Protein AF-A0A420MYT2-F1 (afdb_monomer)

pLDDT: mean 83.66, std 11.74, range [49.56, 95.38]

Sequence (142 aa):
MRCFGRILNLVAQAFLYGDDAASFELQSEAYDMLKRVEEDLAHWRAKGPVGKLYNIIKFIRASPQRTEAFKTHAREQEEVGSYKLAEELTAELEVIQNNATRWNSTYMMIERALVKQSELNSFIQELGLEADASKRVPTLMF

Solvent-accessible surface area (backbone atoms only — not comparable to full-atom values): 8111 Å² total; per-residue (Å²): 137,82,56,70,67,58,54,52,29,53,54,52,39,34,72,64,57,34,94,55,37,68,60,51,51,53,51,42,53,50,21,59,77,68,65,36,60,67,59,35,35,45,58,35,36,74,48,43,73,64,23,28,51,48,44,53,46,51,56,35,65,68,38,71,69,44,41,49,51,52,41,53,51,29,42,56,56,53,64,76,58,76,76,70,92,80,65,79,80,60,46,80,60,73,86,50,74,55,44,96,91,43,72,61,28,58,57,52,23,51,56,44,46,62,75,42,39,69,50,53,54,50,51,51,52,52,32,68,66,45,86,50,74,89,70,32,71,61,77,59,46,112

Structure (mmCIF, N/CA/C/O backbone):
data_AF-A0A420MYT2-F1
#
_entry.id   AF-A0A420MYT2-F1
#
loop_
_atom_site.group_PDB
_atom_site.id
_atom_site.type_symbol
_atom_site.label_atom_id
_atom_site.label_alt_id
_atom_site.label_comp_id
_atom_site.label_asym_id
_atom_site.label_entity_id
_atom_site.label_seq_id
_atom_site.pdbx_PDB_ins_code
_atom_site.Cartn_x
_atom_site.Cartn_y
_atom_site.Cartn_z
_atom_site.occupancy
_atom_site.B_iso_or_equiv
_atom_site.auth_seq_id
_atom_site.auth_comp_id
_atom_site.auth_asym_id
_atom_site.auth_atom_id
_atom_site.pdbx_PDB_model_num
ATOM 1 N N . MET A 1 1 ? 30.033 -11.081 -7.821 1.00 57.22 1 MET A N 1
ATOM 2 C CA . MET A 1 1 ? 28.989 -12.013 -7.336 1.00 57.22 1 MET A CA 1
ATOM 3 C C . MET A 1 1 ? 27.805 -11.205 -6.821 1.00 57.22 1 MET A C 1
ATOM 5 O O . MET A 1 1 ? 27.998 -10.395 -5.925 1.00 57.22 1 MET A O 1
ATOM 9 N N . ARG A 1 2 ? 26.607 -11.352 -7.404 1.00 65.25 2 ARG A N 1
ATOM 10 C CA . ARG A 1 2 ? 25.364 -10.817 -6.812 1.00 65.25 2 ARG A CA 1
ATOM 11 C C . ARG A 1 2 ? 24.868 -11.857 -5.798 1.00 65.25 2 ARG A C 1
ATOM 13 O O . ARG A 1 2 ? 24.885 -13.041 -6.113 1.00 65.25 2 ARG A O 1
ATOM 20 N N . CYS A 1 3 ? 24.501 -11.452 -4.584 1.00 84.12 3 CYS A N 1
ATOM 21 C CA . CYS A 1 3 ? 24.006 -12.383 -3.566 1.00 84.12 3 CYS A CA 1
ATOM 22 C C . CYS A 1 3 ? 22.664 -13.009 -3.988 1.00 84.12 3 CYS A C 1
ATOM 24 O O . CYS A 1 3 ? 21.886 -12.382 -4.709 1.00 84.12 3 CYS A O 1
ATOM 26 N N . PHE A 1 4 ? 22.375 -14.227 -3.517 1.00 82.94 4 PHE A N 1
ATOM 27 C CA . PHE A 1 4 ? 21.130 -14.948 -3.820 1.00 82.94 4 PHE A CA 1
ATOM 28 C C . PHE A 1 4 ? 19.876 -14.113 -3.503 1.00 82.94 4 PHE A C 1
ATOM 30 O O . PHE A 1 4 ? 18.971 -14.015 -4.326 1.00 82.94 4 PHE A O 1
ATOM 37 N N . GLY A 1 5 ? 19.880 -13.396 -2.372 1.00 81.00 5 GLY A N 1
ATOM 38 C CA . GLY A 1 5 ? 18.787 -12.492 -1.999 1.00 81.00 5 GLY A CA 1
ATOM 39 C C . GLY A 1 5 ? 18.547 -11.360 -3.006 1.00 81.00 5 GLY A C 1
ATOM 40 O O . GLY A 1 5 ? 17.402 -11.007 -3.270 1.00 81.00 5 GLY A O 1
ATOM 41 N N . ARG A 1 6 ? 19.602 -10.831 -3.645 1.00 82.50 6 ARG A N 1
ATOM 42 C CA . ARG A 1 6 ? 19.451 -9.822 -4.707 1.00 82.50 6 ARG A CA 1
ATOM 43 C C . ARG A 1 6 ? 18.814 -10.412 -5.963 1.00 82.50 6 ARG A C 1
ATOM 45 O O . ARG A 1 6 ? 18.047 -9.720 -6.618 1.00 82.50 6 ARG A O 1
ATOM 52 N N . ILE A 1 7 ? 19.126 -11.661 -6.307 1.00 85.81 7 ILE A N 1
ATOM 53 C CA . ILE A 1 7 ? 18.517 -12.337 -7.462 1.00 85.81 7 ILE A CA 1
ATOM 54 C C . ILE A 1 7 ? 17.024 -12.562 -7.204 1.00 85.81 7 ILE A C 1
ATOM 56 O O . ILE A 1 7 ? 16.216 -12.226 -8.061 1.00 85.81 7 ILE A O 1
ATOM 60 N N . LEU A 1 8 ? 16.653 -13.029 -6.007 1.00 83.44 8 LEU A N 1
ATOM 61 C CA . LEU A 1 8 ? 15.246 -13.190 -5.626 1.00 83.44 8 LEU A CA 1
ATOM 62 C C . LEU A 1 8 ? 14.469 -11.868 -5.666 1.00 83.44 8 LEU A C 1
ATOM 64 O O . LEU A 1 8 ? 13.361 -11.844 -6.190 1.00 83.44 8 LEU A O 1
ATOM 68 N N . ASN A 1 9 ? 15.060 -10.766 -5.185 1.00 81.50 9 ASN A N 1
ATOM 69 C CA . ASN A 1 9 ? 14.439 -9.441 -5.278 1.00 81.50 9 ASN A CA 1
ATOM 70 C C . ASN A 1 9 ? 14.135 -9.049 -6.728 1.00 81.50 9 ASN A C 1
ATOM 72 O O . ASN A 1 9 ? 13.031 -8.611 -7.026 1.00 81.50 9 ASN A O 1
ATOM 76 N N . LEU A 1 10 ? 15.109 -9.235 -7.626 1.00 83.12 10 LEU A N 1
ATOM 77 C CA . LEU A 1 10 ? 14.956 -8.895 -9.042 1.00 83.12 10 LEU A CA 1
ATOM 78 C C . LEU A 1 10 ? 13.875 -9.745 -9.713 1.00 83.12 10 LEU A C 1
ATOM 80 O O . LEU A 1 10 ? 13.065 -9.215 -10.464 1.00 83.12 10 LEU A O 1
ATOM 84 N N . VAL A 1 11 ? 13.835 -11.047 -9.418 1.00 85.00 11 VAL A N 1
ATOM 85 C CA . VAL A 1 11 ? 12.801 -11.948 -9.946 1.00 85.00 11 VAL A CA 1
ATOM 86 C C . VAL A 1 11 ? 11.417 -11.532 -9.443 1.00 85.00 11 VAL A C 1
ATOM 88 O O . VAL A 1 11 ? 10.496 -11.398 -10.242 1.00 85.00 11 VAL A O 1
ATOM 91 N N . ALA A 1 12 ? 11.266 -11.264 -8.143 1.00 83.19 12 ALA A N 1
ATOM 92 C CA . ALA A 1 12 ? 9.999 -10.810 -7.574 1.00 83.19 12 ALA A CA 1
ATOM 93 C C . ALA A 1 12 ? 9.543 -9.467 -8.171 1.00 83.19 12 ALA A C 1
ATOM 95 O O . ALA A 1 12 ? 8.377 -9.321 -8.530 1.00 83.19 12 ALA A O 1
ATOM 96 N N . GLN A 1 13 ? 10.456 -8.504 -8.329 1.00 82.31 13 GLN A N 1
ATOM 97 C CA . GLN A 1 13 ? 10.165 -7.221 -8.975 1.00 82.31 13 GLN A CA 1
ATOM 98 C C . GLN A 1 13 ? 9.735 -7.397 -10.435 1.00 82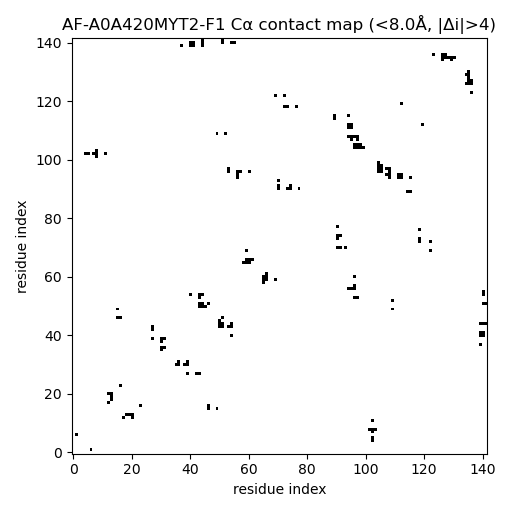.31 13 GLN A C 1
ATOM 100 O O . GLN A 1 13 ? 8.773 -6.757 -10.848 1.00 82.31 13 GLN A O 1
ATOM 105 N N . ALA A 1 14 ? 10.378 -8.292 -11.191 1.00 85.19 14 ALA A N 1
ATOM 106 C CA . ALA A 1 14 ? 9.979 -8.591 -12.565 1.00 85.19 14 ALA A CA 1
ATOM 107 C C . ALA A 1 14 ? 8.560 -9.180 -12.636 1.00 85.19 14 ALA A C 1
ATOM 109 O O . ALA A 1 14 ? 7.765 -8.775 -13.479 1.00 85.19 14 ALA A O 1
ATOM 110 N N . PHE A 1 15 ? 8.196 -10.069 -11.706 1.00 83.50 15 PHE A N 1
ATOM 111 C CA . PHE A 1 15 ? 6.829 -10.597 -11.621 1.00 83.50 15 PHE A CA 1
ATOM 112 C C . PHE A 1 15 ? 5.791 -9.535 -11.243 1.00 83.50 15 PHE A C 1
ATOM 114 O O . PHE A 1 15 ? 4.685 -9.542 -11.777 1.00 83.50 15 PHE A O 1
ATOM 121 N N . LEU A 1 16 ? 6.121 -8.646 -10.305 1.00 81.50 16 LEU A N 1
ATOM 122 C CA . LEU A 1 16 ? 5.176 -7.663 -9.767 1.00 81.50 16 LEU A CA 1
ATOM 123 C C . LEU A 1 16 ? 5.017 -6.432 -10.663 1.00 81.50 16 LEU A C 1
ATOM 125 O O . LEU A 1 16 ? 3.92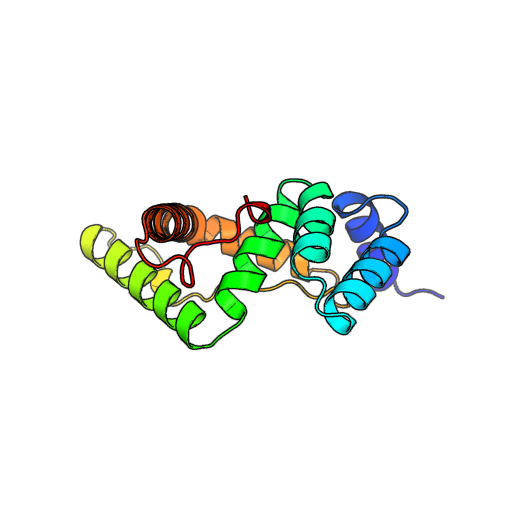3 -5.880 -10.765 1.00 81.50 16 LEU A O 1
ATOM 129 N N . TYR A 1 17 ? 6.106 -5.981 -11.284 1.00 80.38 17 TYR A N 1
ATOM 130 C CA . TYR A 1 17 ? 6.168 -4.700 -11.984 1.00 80.38 17 TYR A CA 1
ATOM 131 C C . TYR A 1 17 ? 6.570 -4.827 -13.458 1.00 80.38 17 TYR A C 1
ATOM 133 O O . TYR A 1 17 ? 6.501 -3.831 -14.182 1.00 80.38 17 TYR A O 1
ATOM 141 N N . GLY A 1 18 ? 6.921 -6.025 -13.927 1.00 83.44 18 GLY A N 1
ATOM 142 C CA . GLY A 1 18 ? 7.421 -6.275 -15.277 1.00 83.44 18 GLY A CA 1
ATOM 143 C C . GLY A 1 18 ? 8.927 -6.038 -15.412 1.00 83.44 18 GLY A C 1
ATOM 144 O O . GLY A 1 18 ? 9.609 -5.664 -14.457 1.00 83.44 18 GLY A O 1
ATOM 145 N N . ASP A 1 19 ? 9.436 -6.231 -16.629 1.00 77.44 19 ASP A N 1
ATOM 146 C CA . ASP A 1 19 ? 10.876 -6.199 -16.933 1.00 77.44 19 ASP A CA 1
ATOM 147 C C . ASP A 1 19 ? 11.554 -4.844 -16.653 1.00 77.44 19 ASP A C 1
ATOM 149 O O . ASP A 1 19 ? 12.772 -4.784 -16.492 1.00 77.44 19 ASP A O 1
ATOM 153 N N . ASP A 1 20 ? 10.772 -3.767 -16.538 1.00 81.50 20 ASP A N 1
ATOM 154 C CA . ASP A 1 20 ? 11.251 -2.398 -16.327 1.00 81.50 20 ASP A CA 1
ATOM 155 C C . ASP A 1 20 ? 10.897 -1.831 -14.936 1.00 81.50 20 ASP A C 1
ATOM 157 O O . ASP A 1 20 ? 10.462 -0.689 -14.769 1.00 81.50 20 ASP A O 1
ATOM 161 N N . ALA A 1 21 ? 11.047 -2.656 -13.896 1.00 81.81 21 ALA A N 1
ATOM 162 C CA . ALA A 1 21 ? 10.792 -2.244 -12.513 1.00 81.81 21 ALA A CA 1
ATOM 163 C C . ALA A 1 21 ? 11.658 -1.043 -12.077 1.00 81.81 21 ALA A C 1
ATOM 165 O O . ALA A 1 21 ? 11.191 -0.179 -11.340 1.00 81.81 21 ALA A O 1
ATOM 166 N N . ALA A 1 22 ? 12.901 -0.961 -12.563 1.00 82.88 22 ALA A N 1
ATOM 167 C CA . ALA A 1 22 ? 13.833 0.100 -12.186 1.00 82.88 22 ALA A CA 1
ATOM 168 C C . ALA A 1 22 ? 13.415 1.475 -12.728 1.00 82.88 22 ALA A C 1
ATOM 170 O O . ALA A 1 22 ? 13.405 2.448 -11.974 1.00 82.88 22 ALA A O 1
ATOM 171 N N . SER A 1 23 ? 13.044 1.583 -14.011 1.00 87.38 23 SER A N 1
ATOM 172 C CA . SER A 1 23 ? 12.548 2.861 -14.529 1.00 87.38 23 SER A CA 1
ATOM 173 C C . SER A 1 23 ? 11.169 3.188 -13.975 1.00 87.38 23 SER A C 1
ATOM 175 O O . SER A 1 23 ? 10.891 4.359 -13.731 1.00 87.38 23 SER A O 1
ATOM 177 N N . PHE A 1 24 ? 10.332 2.186 -13.696 1.00 88.38 24 PHE A N 1
ATOM 178 C CA . PHE A 1 24 ? 9.067 2.402 -13.001 1.00 88.38 24 PHE A CA 1
ATOM 179 C C . PHE A 1 24 ? 9.258 3.078 -11.631 1.00 88.38 24 PHE A C 1
ATOM 181 O O . PHE A 1 24 ? 8.622 4.104 -11.379 1.00 88.38 24 PHE A O 1
ATOM 188 N N . GLU A 1 25 ? 10.137 2.545 -10.776 1.00 87.12 25 GLU A N 1
ATOM 189 C CA . GLU A 1 25 ? 10.428 3.116 -9.452 1.00 87.12 25 GLU A CA 1
ATOM 190 C C . GLU A 1 25 ? 10.998 4.538 -9.577 1.00 87.12 25 GLU A C 1
ATOM 192 O O . GLU A 1 25 ? 10.506 5.456 -8.922 1.00 87.12 25 GLU A O 1
ATOM 197 N N . LEU A 1 26 ? 11.936 4.759 -10.505 1.00 90.62 26 LEU A N 1
ATOM 198 C CA . LEU A 1 26 ? 12.535 6.076 -10.741 1.00 90.62 26 LEU A CA 1
ATOM 199 C C . LEU A 1 26 ? 11.514 7.129 -11.208 1.00 90.62 26 LEU A C 1
ATOM 201 O O . LEU A 1 26 ? 11.598 8.292 -10.815 1.00 90.62 26 LEU A O 1
ATOM 205 N N . GLN A 1 27 ? 10.531 6.742 -12.028 1.00 92.31 27 GLN A N 1
ATOM 206 C CA . GLN A 1 27 ? 9.440 7.645 -12.414 1.00 92.31 27 GLN A CA 1
ATOM 207 C C . GLN A 1 27 ? 8.526 7.979 -11.227 1.00 92.31 27 GLN A C 1
ATOM 209 O O . GLN A 1 27 ? 8.136 9.135 -11.081 1.00 92.31 27 GLN A O 1
ATOM 214 N N . SER A 1 28 ? 8.223 7.010 -10.355 1.00 91.12 28 SER A N 1
ATOM 215 C CA . SER A 1 28 ? 7.437 7.268 -9.139 1.00 91.12 28 SER A CA 1
ATOM 216 C C . SER A 1 28 ? 8.157 8.237 -8.197 1.00 91.12 28 SER A C 1
ATOM 218 O O . SER A 1 28 ? 7.561 9.214 -7.748 1.00 91.12 28 SER A O 1
ATOM 220 N N . GLU A 1 29 ? 9.460 8.043 -7.971 1.00 91.56 29 GLU A N 1
ATOM 221 C CA . GLU A 1 29 ? 10.281 8.970 -7.181 1.00 91.56 29 GLU A CA 1
ATOM 222 C C . GLU A 1 29 ? 10.283 10.384 -7.779 1.00 91.56 29 GLU A C 1
ATOM 224 O O . GLU A 1 29 ? 10.168 11.374 -7.053 1.00 91.56 29 GLU A O 1
ATOM 229 N N . ALA A 1 30 ? 10.365 10.495 -9.108 1.00 95.38 30 ALA A N 1
ATOM 230 C CA . ALA A 1 30 ? 10.283 11.779 -9.796 1.00 95.38 30 ALA A CA 1
ATOM 231 C C . ALA A 1 30 ? 8.918 12.459 -9.595 1.00 95.38 30 ALA A C 1
ATOM 233 O O . ALA A 1 30 ? 8.874 13.663 -9.329 1.00 95.38 30 ALA A O 1
ATOM 234 N N . TYR A 1 31 ? 7.811 11.714 -9.687 1.00 94.69 31 TYR A N 1
ATOM 235 C CA . TYR A 1 31 ? 6.482 12.262 -9.416 1.00 94.69 31 TYR A CA 1
ATOM 236 C C . TYR A 1 31 ? 6.338 12.729 -7.965 1.00 94.69 31 TYR A C 1
ATOM 238 O O . TYR A 1 31 ? 5.823 13.824 -7.736 1.00 94.69 31 TYR A O 1
ATOM 246 N N . ASP A 1 32 ? 6.843 11.958 -7.001 1.00 89.31 32 ASP A N 1
ATOM 247 C CA . ASP A 1 32 ? 6.795 12.301 -5.577 1.00 89.31 32 ASP A CA 1
ATOM 248 C C . ASP A 1 32 ? 7.588 13.589 -5.281 1.00 89.31 32 ASP A C 1
ATOM 250 O O . ASP A 1 32 ? 7.050 14.534 -4.697 1.00 89.31 32 ASP A O 1
ATOM 254 N N . MET A 1 33 ? 8.821 13.704 -5.800 1.00 93.19 33 MET A N 1
ATOM 255 C CA . MET A 1 33 ? 9.651 14.914 -5.670 1.00 93.19 33 MET A CA 1
ATOM 256 C C . MET A 1 33 ? 8.994 16.157 -6.282 1.00 93.19 33 MET A C 1
ATOM 258 O O . MET A 1 33 ? 9.083 17.254 -5.725 1.00 93.19 33 MET A O 1
ATOM 262 N N . LEU A 1 34 ? 8.321 15.993 -7.422 1.00 95.31 34 LEU A N 1
ATOM 263 C CA . LEU A 1 34 ? 7.613 17.071 -8.114 1.00 95.31 34 LEU A CA 1
ATOM 264 C C . LEU A 1 34 ? 6.207 17.330 -7.552 1.00 95.31 34 LEU A C 1
ATOM 266 O O . LEU A 1 34 ? 5.511 18.208 -8.061 1.00 95.31 34 LEU A O 1
ATOM 270 N N . LYS A 1 35 ? 5.779 16.595 -6.514 1.00 92.50 35 LYS A N 1
ATOM 271 C CA . LYS A 1 35 ? 4.426 16.648 -5.930 1.00 92.50 35 LYS A CA 1
ATOM 272 C C . LYS A 1 35 ? 3.308 16.392 -6.951 1.00 92.50 35 LYS A C 1
ATOM 274 O O . LYS A 1 35 ? 2.202 16.918 -6.828 1.00 92.50 35 LYS A O 1
ATOM 279 N N . ARG A 1 36 ? 3.590 15.557 -7.950 1.00 92.12 36 ARG A N 1
ATOM 280 C CA . ARG A 1 36 ? 2.681 15.127 -9.023 1.00 92.12 36 ARG A CA 1
ATOM 281 C C . ARG A 1 36 ? 1.866 13.915 -8.577 1.00 92.12 36 ARG A C 1
ATOM 283 O O . ARG A 1 36 ? 2.060 12.794 -9.037 1.00 92.12 36 ARG A O 1
ATOM 290 N N . VAL A 1 37 ? 1.007 14.145 -7.582 1.00 89.69 37 VAL A N 1
ATOM 291 C CA . VAL A 1 37 ? 0.293 13.079 -6.858 1.00 89.69 37 VAL A CA 1
ATOM 292 C C . VAL A 1 37 ? -0.631 12.281 -7.778 1.00 89.69 37 VAL A C 1
ATOM 294 O O . VAL A 1 37 ? -0.683 11.061 -7.675 1.00 89.69 37 VAL A O 1
ATOM 297 N N . GLU A 1 38 ? -1.357 12.942 -8.680 1.00 90.69 38 GLU A N 1
ATOM 298 C CA . GLU A 1 38 ? -2.292 12.266 -9.586 1.00 90.69 38 GLU A CA 1
ATOM 299 C C . GLU A 1 38 ? -1.568 11.346 -10.569 1.00 90.69 38 GLU A C 1
ATOM 301 O O . GLU A 1 38 ? -1.999 10.212 -10.790 1.00 90.69 38 GLU A O 1
ATOM 306 N N . GLU A 1 39 ? -0.438 11.799 -11.111 1.00 94.12 39 GLU A N 1
ATOM 307 C CA . GLU A 1 39 ? 0.373 10.991 -12.012 1.00 94.12 39 GLU A CA 1
ATOM 308 C C . GLU A 1 39 ? 1.037 9.818 -11.294 1.00 94.12 39 GLU A C 1
ATOM 310 O O . GLU A 1 39 ? 1.038 8.717 -11.841 1.00 94.12 39 GLU A O 1
ATOM 315 N N . ASP A 1 40 ? 1.516 10.006 -10.059 1.00 93.62 40 ASP A N 1
ATOM 316 C CA . ASP A 1 40 ? 2.044 8.906 -9.242 1.00 93.62 40 ASP A CA 1
ATOM 317 C C . ASP A 1 40 ? 0.960 7.851 -8.968 1.00 93.62 40 ASP A C 1
ATOM 319 O O . ASP A 1 40 ? 1.175 6.655 -9.172 1.00 93.62 40 ASP A O 1
ATOM 323 N N . LEU A 1 41 ? -0.252 8.281 -8.594 1.00 92.56 41 LEU A N 1
ATOM 324 C CA . LEU A 1 41 ? -1.377 7.371 -8.363 1.00 92.56 41 LEU A CA 1
ATOM 325 C 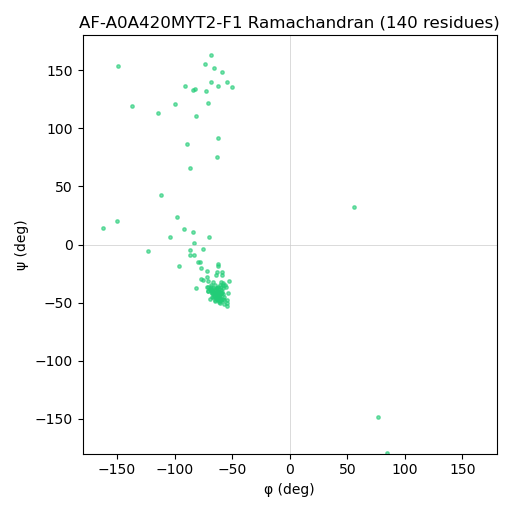C . LEU A 1 41 ? -1.744 6.582 -9.626 1.00 92.56 41 LEU A C 1
ATOM 327 O O . LEU A 1 41 ? -1.930 5.364 -9.546 1.00 92.56 41 LEU A O 1
ATOM 331 N N . ALA A 1 42 ? -1.829 7.248 -10.781 1.00 93.50 42 ALA A N 1
ATOM 332 C CA . ALA A 1 42 ? -2.126 6.608 -12.062 1.00 93.50 42 ALA A CA 1
ATOM 333 C C . ALA A 1 42 ? -1.016 5.631 -12.492 1.00 93.50 42 ALA A C 1
ATOM 335 O O . ALA A 1 42 ? -1.304 4.534 -12.979 1.00 93.50 42 ALA A O 1
ATOM 336 N N . HIS A 1 43 ? 0.244 6.004 -12.262 1.00 92.81 43 HIS A N 1
ATOM 337 C CA . HIS A 1 43 ? 1.420 5.185 -12.542 1.00 92.81 43 HIS A CA 1
ATOM 338 C C . HIS A 1 43 ? 1.403 3.887 -11.731 1.00 92.81 43 HIS A C 1
ATOM 340 O O . HIS A 1 43 ? 1.500 2.800 -12.303 1.00 92.81 43 HIS A O 1
ATOM 346 N N . TRP A 1 44 ? 1.164 3.970 -10.419 1.00 92.56 44 TRP A N 1
ATOM 347 C CA . TRP A 1 44 ? 1.007 2.787 -9.569 1.00 92.56 44 TRP A CA 1
ATOM 348 C C . TRP A 1 44 ? -0.210 1.956 -9.949 1.00 92.56 44 TRP A C 1
ATOM 350 O O . TRP A 1 44 ? -0.115 0.735 -10.068 1.00 92.56 44 TRP A O 1
ATOM 360 N N . ARG A 1 45 ? -1.344 2.598 -10.225 1.00 91.44 45 ARG A N 1
ATOM 361 C CA . ARG A 1 45 ? -2.573 1.926 -10.652 1.00 91.44 45 ARG A CA 1
ATOM 362 C C . ARG A 1 45 ? -2.382 1.062 -11.903 1.00 91.44 45 ARG A C 1
ATOM 364 O O . ARG A 1 45 ? -2.980 -0.011 -11.993 1.00 91.44 45 ARG A O 1
ATOM 371 N N . ALA A 1 46 ? -1.527 1.478 -12.837 1.00 91.06 46 ALA A N 1
ATOM 372 C CA . ALA A 1 46 ? -1.215 0.708 -14.042 1.00 91.06 46 ALA A CA 1
ATOM 373 C C . ALA A 1 46 ? -0.548 -0.656 -13.751 1.00 91.06 46 ALA A C 1
ATOM 375 O O . ALA A 1 46 ? -0.562 -1.534 -14.611 1.00 91.06 46 ALA A O 1
ATOM 376 N N . LYS A 1 47 ? -0.016 -0.879 -12.538 1.00 89.25 47 LYS A N 1
ATOM 377 C CA . LYS A 1 47 ? 0.525 -2.177 -12.083 1.00 89.25 47 LYS A CA 1
ATOM 378 C C . LYS A 1 47 ? -0.540 -3.138 -11.541 1.00 89.25 47 LYS A C 1
ATOM 380 O O . LYS A 1 47 ? -0.215 -4.174 -10.966 1.00 89.25 47 LYS A O 1
ATOM 385 N N . GLY A 1 48 ? -1.820 -2.820 -11.725 1.00 90.38 48 GLY A N 1
ATOM 386 C CA . GLY A 1 48 ? -2.926 -3.713 -11.397 1.00 90.38 48 GLY A CA 1
ATOM 387 C C . GLY A 1 48 ? -3.228 -3.777 -9.892 1.00 90.38 48 GLY A C 1
ATOM 388 O O . GLY A 1 48 ? -3.052 -2.782 -9.182 1.00 90.38 48 GLY A O 1
ATO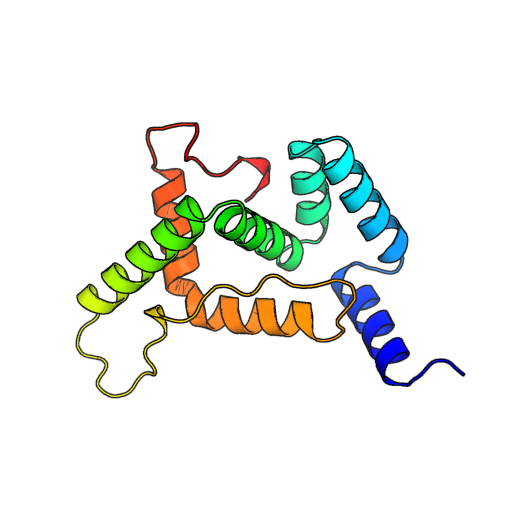M 389 N N . PRO A 1 49 ? -3.707 -4.926 -9.375 1.00 91.69 49 PRO A N 1
ATOM 390 C CA . PRO A 1 49 ? -4.192 -5.036 -7.997 1.00 91.69 49 PRO A CA 1
ATOM 391 C C . PRO A 1 49 ? -3.155 -4.663 -6.930 1.00 91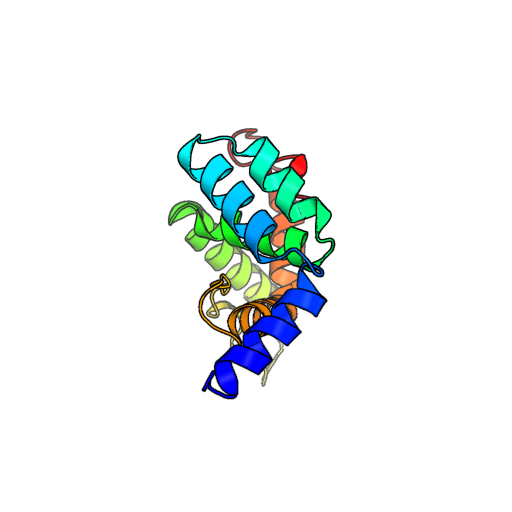.69 49 PRO A C 1
ATOM 393 O O . PRO A 1 49 ? -3.501 -4.028 -5.937 1.00 91.69 49 PRO A O 1
ATOM 396 N N . VAL A 1 50 ? -1.881 -5.006 -7.149 1.00 91.25 50 VAL A N 1
ATOM 397 C CA . VAL A 1 50 ? -0.795 -4.686 -6.207 1.00 91.25 50 VAL A CA 1
ATOM 398 C C . VAL A 1 50 ? -0.548 -3.180 -6.146 1.00 91.25 50 VAL A C 1
ATOM 400 O O . VAL A 1 50 ? -0.390 -2.629 -5.060 1.00 91.25 50 VAL A O 1
ATOM 403 N N . GLY A 1 51 ? -0.576 -2.496 -7.291 1.00 92.25 51 GLY A N 1
ATOM 404 C CA . GLY A 1 51 ? -0.440 -1.042 -7.350 1.00 92.25 51 GLY A CA 1
ATOM 405 C C . GLY A 1 51 ? -1.634 -0.296 -6.749 1.00 92.25 51 GLY A C 1
ATOM 406 O O . GLY A 1 51 ? -1.467 0.706 -6.057 1.00 92.25 51 GLY A O 1
ATOM 407 N N . LYS A 1 52 ? -2.847 -0.835 -6.910 1.00 92.62 52 LYS A N 1
ATOM 408 C CA . LYS A 1 52 ? -4.035 -0.332 -6.204 1.00 92.62 52 LYS A CA 1
ATOM 409 C C . LYS A 1 52 ? -3.894 -0.478 -4.685 1.00 92.62 52 LYS A C 1
ATOM 411 O O . LYS A 1 52 ? -4.155 0.474 -3.953 1.00 92.62 52 LYS A O 1
ATOM 416 N N . LEU A 1 53 ? -3.444 -1.642 -4.210 1.00 94.25 53 LEU A N 1
ATOM 417 C CA . LEU A 1 53 ? -3.189 -1.869 -2.786 1.00 94.25 53 LEU A CA 1
ATOM 418 C C . LEU A 1 53 ? -2.106 -0.925 -2.242 1.00 94.25 53 LEU A C 1
ATOM 420 O O . LEU A 1 53 ? -2.269 -0.370 -1.156 1.00 94.25 53 LEU A O 1
ATOM 424 N N . TYR A 1 54 ? -1.039 -0.700 -3.013 1.00 93.25 54 TYR A N 1
ATOM 425 C CA . TYR A 1 54 ? -0.002 0.274 -2.682 1.00 93.25 54 TYR A CA 1
ATOM 426 C C . TYR A 1 54 ? -0.594 1.667 -2.441 1.00 93.25 54 TYR A C 1
ATOM 428 O O . TYR A 1 54 ? -0.355 2.255 -1.386 1.00 93.25 54 TYR A O 1
ATOM 436 N N . ASN A 1 55 ? -1.424 2.164 -3.365 1.00 93.94 55 ASN A N 1
ATOM 437 C CA . ASN A 1 55 ? -2.070 3.473 -3.236 1.00 93.94 55 ASN A CA 1
ATOM 438 C C . ASN A 1 55 ? -2.956 3.555 -1.983 1.00 93.94 55 ASN A C 1
ATOM 440 O O . ASN A 1 55 ? -2.888 4.543 -1.249 1.00 93.94 55 ASN A O 1
ATOM 444 N N . ILE A 1 56 ? -3.734 2.499 -1.703 1.00 93.75 56 ILE A N 1
ATOM 445 C CA . ILE A 1 56 ? -4.561 2.371 -0.490 1.00 93.75 56 ILE A CA 1
ATOM 446 C C . ILE A 1 56 ? -3.723 2.555 0.772 1.00 93.75 56 ILE A C 1
ATOM 448 O O . ILE A 1 56 ? -4.021 3.402 1.616 1.00 93.75 56 ILE A O 1
ATOM 452 N N . ILE A 1 57 ? -2.635 1.801 0.882 1.00 94.69 57 ILE A N 1
ATOM 453 C CA . ILE A 1 57 ? -1.794 1.817 2.076 1.00 94.69 57 ILE A CA 1
ATOM 454 C C . ILE A 1 57 ? -1.005 3.128 2.182 1.00 94.69 57 ILE A C 1
ATOM 456 O O . ILE A 1 57 ? -0.927 3.690 3.277 1.00 94.69 57 ILE A O 1
ATOM 460 N N . LYS A 1 58 ? -0.488 3.661 1.064 1.00 92.69 58 LYS A N 1
ATOM 461 C CA . LYS A 1 58 ? 0.187 4.971 1.012 1.00 92.69 58 LYS A CA 1
ATOM 462 C C . LYS A 1 58 ? -0.747 6.077 1.512 1.00 92.69 58 LYS A C 1
ATOM 464 O O . LYS A 1 58 ? -0.320 6.905 2.307 1.00 92.69 58 LYS A O 1
ATOM 469 N N . PHE A 1 59 ? -2.026 6.065 1.130 1.00 91.88 59 PHE A N 1
ATOM 470 C CA . PHE A 1 59 ? -3.014 7.042 1.604 1.00 91.88 59 PHE A CA 1
ATOM 471 C C . PHE A 1 59 ? -3.280 6.950 3.107 1.00 91.88 59 PHE A C 1
ATOM 473 O O . PHE A 1 59 ? -3.253 7.984 3.776 1.00 91.88 59 PHE A O 1
ATOM 480 N N . ILE A 1 60 ? -3.522 5.741 3.633 1.00 93.31 60 ILE A N 1
ATOM 481 C CA . ILE A 1 60 ? -3.800 5.514 5.064 1.00 93.31 60 ILE A CA 1
ATOM 482 C C . ILE A 1 60 ? -2.618 5.996 5.913 1.00 93.31 60 ILE A C 1
ATOM 484 O O . ILE A 1 60 ? -2.799 6.642 6.945 1.00 93.31 60 ILE A O 1
ATOM 488 N N . ARG A 1 61 ? -1.394 5.721 5.453 1.00 93.25 61 ARG A N 1
ATOM 489 C CA . ARG A 1 61 ? -0.157 6.059 6.167 1.00 93.25 61 ARG A CA 1
ATOM 490 C C . ARG A 1 61 ? 0.366 7.468 5.885 1.00 93.25 61 ARG A C 1
ATOM 492 O O . ARG A 1 61 ? 1.333 7.880 6.517 1.00 93.25 61 ARG A O 1
ATOM 499 N N . ALA A 1 62 ? -0.261 8.218 4.975 1.00 90.06 62 ALA A N 1
ATOM 500 C CA . ALA A 1 62 ? 0.185 9.560 4.597 1.00 90.06 62 ALA A CA 1
ATOM 501 C C . ALA A 1 62 ? 0.132 10.567 5.758 1.00 90.06 62 ALA A C 1
ATOM 503 O O . ALA A 1 62 ? 0.845 11.569 5.726 1.00 90.06 62 ALA A O 1
ATOM 504 N N . SER A 1 63 ? -0.708 10.331 6.774 1.00 91.69 63 SER A N 1
ATOM 505 C CA . SER A 1 63 ? -0.739 11.149 7.985 1.00 91.69 63 SER A CA 1
ATOM 506 C C . SER A 1 63 ? -1.143 10.347 9.229 1.00 91.69 63 SER A C 1
ATOM 508 O O . SER A 1 63 ? -1.899 9.375 9.112 1.00 91.69 63 SER A O 1
ATOM 510 N N . PRO A 1 64 ? -0.717 10.777 10.436 1.00 92.50 64 PRO A N 1
ATOM 511 C CA . PRO A 1 64 ? -1.159 10.164 11.687 1.00 92.50 64 PRO A CA 1
ATOM 512 C C . PRO A 1 64 ? -2.682 10.154 11.826 1.00 92.50 64 PRO A C 1
ATOM 514 O O . PRO A 1 64 ? -3.245 9.171 12.286 1.00 92.50 64 PRO A O 1
ATOM 517 N N . GLN A 1 65 ? -3.366 11.207 11.364 1.00 92.06 65 GLN A N 1
ATOM 518 C CA . GLN A 1 65 ? -4.825 11.306 11.451 1.00 92.06 65 GLN A CA 1
ATOM 519 C C . GLN A 1 65 ? -5.522 10.203 10.649 1.00 92.06 65 GLN A C 1
ATOM 521 O O . GLN A 1 65 ? -6.476 9.610 11.139 1.00 92.06 65 GLN A O 1
ATOM 526 N N . ARG A 1 66 ? -5.044 9.897 9.436 1.00 91.81 66 ARG A N 1
ATOM 527 C CA . ARG A 1 66 ? -5.612 8.819 8.610 1.00 91.81 66 ARG A CA 1
ATOM 528 C C . ARG A 1 66 ? -5.294 7.438 9.171 1.00 91.81 66 ARG A C 1
ATOM 530 O O . ARG A 1 66 ? -6.136 6.548 9.115 1.00 91.81 66 ARG A O 1
ATOM 537 N N . THR A 1 67 ? -4.098 7.277 9.732 1.00 93.00 67 THR A N 1
ATOM 538 C CA . THR A 1 67 ? -3.698 6.029 10.390 1.00 93.00 67 THR A CA 1
ATOM 539 C C . THR A 1 67 ? -4.572 5.750 11.610 1.00 93.00 67 THR A C 1
ATOM 541 O O . THR A 1 67 ? -5.078 4.641 11.750 1.00 93.00 67 THR A O 1
ATOM 544 N N . GLU A 1 68 ? -4.801 6.753 12.458 1.00 92.31 68 GLU A N 1
ATOM 545 C CA . GLU A 1 68 ? -5.676 6.610 13.623 1.00 92.31 68 GLU A CA 1
ATOM 546 C C . GLU A 1 68 ? -7.144 6.436 13.219 1.00 92.31 68 GLU A C 1
ATOM 548 O O . GLU A 1 68 ? -7.816 5.584 13.788 1.00 92.31 68 GLU A O 1
ATOM 553 N N . ALA A 1 69 ? -7.628 7.135 12.185 1.00 92.06 69 ALA A N 1
ATOM 554 C CA . ALA A 1 69 ? -8.978 6.918 11.654 1.00 92.06 69 ALA A CA 1
ATOM 555 C C . ALA A 1 69 ? -9.197 5.456 11.227 1.00 92.06 69 ALA A C 1
ATOM 557 O O . ALA A 1 69 ? -10.195 4.847 11.602 1.00 92.06 69 ALA A O 1
ATOM 558 N N . PHE A 1 70 ? -8.233 4.863 10.516 1.00 92.94 70 PHE A N 1
ATOM 559 C CA . PHE A 1 70 ? -8.304 3.451 10.138 1.00 92.94 70 PHE A CA 1
ATOM 560 C C . PHE A 1 70 ? -8.265 2.505 11.352 1.00 92.94 70 PHE A C 1
ATOM 562 O O . PHE A 1 70 ? -8.974 1.503 11.369 1.00 92.94 70 PHE A O 1
ATOM 569 N N . LYS A 1 71 ? -7.459 2.806 12.381 1.00 92.00 71 LYS A N 1
ATOM 570 C CA . LYS A 1 71 ? -7.411 1.999 13.616 1.00 92.00 71 LYS A CA 1
ATOM 571 C C . LYS A 1 71 ? -8.728 2.043 14.383 1.00 92.00 71 LYS A C 1
ATOM 573 O O . LYS A 1 71 ? -9.189 1.001 14.838 1.00 92.00 71 LYS A O 1
ATOM 578 N N . THR A 1 72 ? -9.318 3.227 14.529 1.00 91.00 72 THR A N 1
ATOM 579 C CA . THR A 1 72 ? -10.623 3.398 15.179 1.00 91.00 72 THR A CA 1
ATOM 580 C C . THR A 1 72 ? -11.691 2.608 14.432 1.00 91.00 72 THR A C 1
ATOM 582 O O . THR A 1 72 ? -12.360 1.781 15.043 1.00 91.00 72 THR A O 1
ATOM 585 N N . HIS A 1 73 ? -11.738 2.745 13.103 1.00 90.31 73 HIS A N 1
ATOM 586 C CA . HIS A 1 73 ? -12.639 1.977 12.242 1.00 90.31 73 HIS A CA 1
ATOM 587 C C . HIS A 1 73 ? -12.498 0.462 12.432 1.00 90.31 73 HIS A C 1
ATOM 589 O O . HIS A 1 73 ? -13.482 -0.255 12.598 1.00 90.31 73 HIS A O 1
ATOM 595 N N . ALA A 1 74 ? -11.260 -0.042 12.442 1.00 89.38 74 ALA A N 1
ATOM 596 C CA . ALA A 1 74 ? -10.992 -1.466 12.617 1.00 89.38 74 ALA A CA 1
ATOM 597 C C . ALA A 1 74 ? -11.461 -1.996 13.985 1.00 89.38 74 ALA A C 1
ATOM 599 O O . ALA A 1 74 ? -11.980 -3.107 14.054 1.00 89.38 74 ALA A O 1
ATOM 600 N N . ARG A 1 75 ? -11.315 -1.207 15.060 1.00 86.81 75 ARG A N 1
ATOM 601 C CA . ARG A 1 75 ? -11.803 -1.571 16.403 1.00 86.81 75 ARG A CA 1
ATOM 602 C C . ARG A 1 75 ? -13.327 -1.611 16.462 1.00 86.81 75 ARG A C 1
ATOM 604 O O . ARG A 1 75 ? -13.887 -2.574 16.973 1.00 86.81 75 ARG A O 1
ATOM 611 N N . GLU A 1 76 ? -13.990 -0.607 15.895 1.00 85.19 76 GLU A N 1
ATOM 612 C CA . GLU A 1 76 ? -15.455 -0.535 15.857 1.00 85.19 76 GLU A CA 1
ATOM 613 C C . GLU A 1 76 ? -16.064 -1.720 15.091 1.00 85.19 76 GLU A C 1
ATOM 615 O O . GLU A 1 76 ? -17.064 -2.293 15.523 1.00 85.19 76 GLU A O 1
ATOM 620 N N . GLN A 1 77 ? -15.435 -2.156 13.994 1.00 78.19 77 GLN A N 1
ATOM 621 C CA . GLN A 1 77 ? -15.865 -3.360 13.275 1.00 78.19 77 GLN A CA 1
ATOM 622 C C . GLN A 1 77 ? -15.750 -4.643 14.111 1.00 78.19 77 GLN A C 1
ATOM 624 O O . GLN A 1 77 ? -16.605 -5.524 14.000 1.00 78.19 77 GLN A O 1
ATOM 629 N N . GLU A 1 78 ? -14.703 -4.763 14.928 1.00 71.75 78 GLU A N 1
ATOM 630 C CA . GLU A 1 78 ? -14.450 -5.947 15.756 1.00 71.75 78 GLU A CA 1
ATOM 631 C C . GLU A 1 78 ? -15.451 -6.029 16.930 1.00 71.75 78 GLU A C 1
ATOM 633 O O . GLU A 1 78 ? -15.958 -7.113 17.230 1.00 71.75 78 GLU A O 1
ATOM 638 N N . GLU A 1 79 ? -15.843 -4.888 17.519 1.00 65.88 79 GLU A N 1
ATOM 639 C CA . GLU A 1 79 ? -16.856 -4.815 18.590 1.00 65.88 79 GLU A CA 1
ATOM 640 C C . GLU A 1 79 ? -18.261 -5.244 18.128 1.00 65.88 79 GLU A C 1
ATOM 642 O O . GLU A 1 79 ? -18.994 -5.899 18.875 1.00 65.88 79 GLU A O 1
ATOM 647 N N . VAL A 1 80 ? -18.633 -4.953 16.875 1.00 60.66 80 VAL A N 1
ATOM 648 C CA . VAL A 1 80 ? -19.922 -5.371 16.284 1.00 60.66 80 VAL A CA 1
ATOM 649 C C . VAL A 1 80 ? -19.963 -6.885 16.002 1.00 60.66 80 VAL A C 1
ATOM 651 O O . VAL A 1 80 ? -21.038 -7.484 15.963 1.00 60.66 80 VAL A O 1
ATOM 654 N N . GLY A 1 81 ? -18.802 -7.534 15.850 1.00 57.06 81 GLY A N 1
ATOM 655 C CA . GLY A 1 81 ? -18.654 -8.962 15.537 1.00 57.06 81 GLY A CA 1
ATOM 656 C C . GLY A 1 81 ? -18.538 -9.900 16.748 1.00 57.06 81 GLY A C 1
ATOM 657 O O . GLY A 1 81 ? -18.142 -11.057 16.576 1.00 57.06 81 GLY A O 1
ATOM 658 N N . SER A 1 82 ? -18.841 -9.414 17.956 1.00 55.34 82 SER A N 1
ATOM 659 C CA . SER A 1 82 ? -18.537 -10.034 19.257 1.00 55.34 82 SER A CA 1
ATOM 660 C C . SER A 1 82 ? -19.210 -11.396 19.519 1.00 55.34 82 SER A C 1
ATOM 662 O O . SER A 1 82 ? -20.137 -11.498 20.315 1.00 55.34 82 SER A O 1
ATOM 664 N N . TYR A 1 83 ? -18.699 -12.461 18.884 1.00 52.88 83 TYR A N 1
ATOM 665 C CA . TYR A 1 83 ? -18.729 -13.858 19.367 1.00 52.88 83 TYR A CA 1
ATOM 666 C C . TYR A 1 83 ? -17.517 -14.685 18.886 1.00 52.88 83 TYR A C 1
ATOM 668 O O . TYR A 1 83 ? -17.585 -15.916 18.842 1.00 52.88 83 TYR A O 1
ATOM 676 N N . LYS A 1 84 ? -16.402 -14.066 18.478 1.00 55.69 84 LYS A N 1
ATOM 677 C CA . LYS A 1 84 ? -15.221 -14.817 18.023 1.00 55.69 84 LYS A CA 1
ATOM 678 C C . LYS A 1 84 ? -14.294 -15.129 19.195 1.00 55.69 84 LYS A C 1
ATOM 680 O O . LYS A 1 84 ? -13.363 -14.397 19.492 1.00 55.69 84 LYS A O 1
ATOM 685 N N . LEU A 1 85 ? -14.561 -16.243 19.873 1.00 52.62 85 LEU A N 1
ATOM 686 C CA . LEU A 1 85 ? -13.875 -16.662 21.103 1.00 52.62 85 LEU A CA 1
ATOM 687 C C . LEU A 1 85 ? -12.404 -17.118 20.917 1.00 52.62 85 LEU A C 1
ATOM 689 O O . LEU A 1 85 ? -11.825 -17.649 21.861 1.00 52.62 85 LEU A O 1
ATOM 693 N N . ALA A 1 86 ? -11.807 -16.986 19.724 1.00 49.56 86 ALA A N 1
ATOM 694 C CA . ALA A 1 86 ? -10.485 -17.560 19.436 1.00 49.56 86 ALA A CA 1
ATOM 695 C C . ALA A 1 86 ? -9.740 -16.985 18.208 1.00 49.56 86 ALA A C 1
ATOM 697 O O . ALA A 1 86 ? -8.791 -17.618 17.750 1.00 49.56 86 ALA A O 1
ATOM 698 N N . GLU A 1 87 ? -10.142 -15.846 17.636 1.00 54.97 87 GLU A N 1
ATOM 699 C CA . GLU A 1 87 ? -9.322 -15.194 16.597 1.00 54.97 87 GLU A CA 1
ATOM 700 C C . GLU A 1 87 ? -8.357 -14.198 17.257 1.00 54.97 87 GLU A C 1
ATOM 702 O O . GLU A 1 87 ? -8.742 -13.485 18.184 1.00 54.97 87 GLU A O 1
ATOM 707 N N . GLU A 1 88 ? -7.090 -14.186 16.820 1.00 58.31 88 GLU A N 1
ATOM 708 C CA . GLU A 1 88 ? -6.120 -13.154 17.210 1.00 58.31 88 GLU A CA 1
ATOM 709 C C . GLU A 1 88 ? -6.744 -11.771 16.991 1.00 58.31 88 GLU A C 1
ATOM 711 O O . GLU A 1 88 ? -7.359 -11.543 15.952 1.00 58.31 88 GLU A O 1
ATOM 716 N N . LEU A 1 89 ? -6.594 -10.855 17.953 1.00 62.22 89 LEU A N 1
ATOM 717 C CA . LEU A 1 89 ? -7.091 -9.479 17.849 1.00 62.22 89 LEU A CA 1
ATOM 718 C C . LEU A 1 89 ? -6.400 -8.772 16.675 1.00 62.22 89 LEU A C 1
ATOM 720 O O . LEU A 1 89 ? -5.313 -8.202 16.800 1.00 62.22 89 LEU A O 1
ATOM 724 N N . THR A 1 90 ? -7.015 -8.846 15.500 1.00 69.75 90 THR A N 1
ATOM 725 C CA . THR A 1 90 ? -6.474 -8.272 14.266 1.00 69.75 90 THR A CA 1
ATOM 726 C C . THR A 1 90 ? -6.712 -6.769 14.177 1.00 69.75 90 THR A C 1
ATOM 728 O O . THR A 1 90 ? -6.039 -6.099 13.381 1.00 69.75 90 THR A O 1
ATOM 731 N N . ALA A 1 91 ? -7.599 -6.203 15.006 1.00 69.06 91 ALA A N 1
ATOM 732 C CA . ALA A 1 91 ? -7.837 -4.760 15.048 1.00 69.06 91 ALA A CA 1
ATOM 733 C C . ALA A 1 91 ? -6.584 -3.947 15.405 1.00 69.06 91 ALA A C 1
ATOM 735 O O . ALA A 1 91 ? -6.411 -2.842 14.892 1.00 69.06 91 ALA A O 1
ATOM 736 N N . GLU A 1 92 ? -5.675 -4.487 16.222 1.00 76.75 92 GLU A N 1
ATOM 737 C CA . GLU A 1 92 ? -4.440 -3.785 16.603 1.00 76.75 92 GLU A CA 1
ATOM 738 C C . GLU A 1 92 ? -3.357 -3.819 15.513 1.00 76.75 92 GLU A C 1
ATOM 740 O O . GLU A 1 92 ? -2.396 -3.046 15.551 1.00 76.75 92 GLU A O 1
ATOM 745 N N . LEU A 1 93 ? -3.500 -4.692 14.513 1.00 85.50 93 LEU A N 1
ATOM 746 C CA . LEU A 1 93 ? -2.525 -4.819 13.438 1.00 85.50 93 LEU A CA 1
ATOM 747 C C . LEU A 1 93 ? -2.567 -3.596 12.510 1.00 85.50 93 LEU A C 1
ATOM 749 O O . LEU A 1 93 ? -3.568 -3.317 11.854 1.00 85.50 93 LEU A O 1
ATOM 753 N N . GLU A 1 94 ? -1.435 -2.906 12.359 1.00 89.44 94 GLU A N 1
ATOM 754 C CA . GLU A 1 94 ? -1.309 -1.824 11.373 1.00 89.44 94 GLU A CA 1
ATOM 755 C C . GLU A 1 94 ? -1.206 -2.349 9.932 1.00 89.44 94 GLU A C 1
ATOM 757 O O . GLU A 1 94 ? -0.716 -3.450 9.681 1.00 89.44 94 GLU A O 1
ATOM 762 N N . VAL A 1 95 ? -1.590 -1.544 8.941 1.00 93.25 95 VAL A N 1
ATOM 763 C CA . VAL A 1 95 ? -1.255 -1.837 7.537 1.00 93.25 95 VAL A CA 1
ATOM 764 C C . VAL A 1 95 ? 0.252 -1.685 7.299 1.00 93.25 95 VAL A C 1
ATOM 766 O O . VAL A 1 95 ? 0.886 -0.749 7.796 1.00 93.25 95 VAL A O 1
ATOM 769 N N . ILE A 1 96 ? 0.835 -2.593 6.513 1.00 94.12 96 ILE A N 1
ATOM 770 C CA . ILE A 1 96 ? 2.270 -2.600 6.196 1.00 94.12 96 ILE A CA 1
ATOM 771 C C . ILE A 1 96 ? 2.481 -1.970 4.823 1.00 94.12 96 ILE A C 1
ATOM 773 O O . ILE A 1 96 ? 1.981 -2.490 3.835 1.00 94.12 96 ILE A O 1
ATOM 777 N N . GLN A 1 97 ? 3.262 -0.892 4.742 1.00 91.56 97 GLN A N 1
ATOM 778 C CA . GLN A 1 97 ? 3.725 -0.356 3.460 1.00 91.56 97 GLN A CA 1
ATOM 779 C C . GLN A 1 97 ? 4.952 -1.130 2.988 1.00 91.56 97 GLN A C 1
ATOM 781 O O . GLN A 1 97 ? 5.877 -1.382 3.766 1.00 91.56 97 GLN A O 1
ATOM 786 N N . ASN A 1 98 ? 4.964 -1.514 1.715 1.00 89.19 98 ASN A N 1
ATOM 787 C CA . ASN A 1 98 ? 6.125 -2.155 1.119 1.00 89.19 98 ASN A CA 1
ATOM 788 C C . ASN A 1 98 ? 7.307 -1.171 0.983 1.00 89.19 98 ASN A C 1
ATOM 790 O O . ASN A 1 98 ? 7.170 0.048 1.057 1.00 89.19 98 ASN A O 1
ATOM 794 N N . ASN A 1 99 ? 8.499 -1.727 0.788 1.00 82.44 99 ASN A N 1
ATOM 795 C CA . ASN A 1 99 ? 9.745 -0.994 0.612 1.00 82.44 99 ASN A CA 1
ATOM 796 C C . ASN A 1 99 ? 10.537 -1.644 -0.529 1.00 82.44 99 ASN A C 1
ATOM 798 O O . ASN A 1 99 ? 10.921 -2.812 -0.419 1.00 82.44 99 ASN A O 1
ATOM 802 N N . ALA A 1 100 ? 10.810 -0.877 -1.585 1.00 71.62 100 ALA A N 1
ATOM 803 C CA . ALA A 1 100 ? 11.496 -1.335 -2.796 1.00 71.62 100 ALA A CA 1
ATOM 804 C C . ALA A 1 100 ? 12.845 -2.028 -2.526 1.00 71.62 100 ALA A C 1
ATOM 806 O O . ALA A 1 100 ? 13.228 -2.970 -3.214 1.00 71.62 100 ALA A O 1
ATOM 807 N N . THR A 1 101 ? 13.552 -1.617 -1.471 1.00 69.31 101 THR A N 1
ATOM 808 C CA . THR A 1 101 ? 14.878 -2.152 -1.122 1.00 69.31 101 THR A CA 1
ATOM 809 C C . THR A 1 101 ? 14.832 -3.459 -0.320 1.00 69.31 101 THR A C 1
ATOM 811 O O . THR A 1 101 ? 15.868 -4.098 -0.123 1.00 69.31 101 THR A O 1
ATOM 814 N N . ARG A 1 102 ? 13.647 -3.895 0.139 1.00 78.25 102 ARG A N 1
ATOM 815 C CA . ARG A 1 102 ? 13.464 -5.117 0.938 1.00 78.25 102 ARG A CA 1
ATOM 816 C C . ARG A 1 102 ? 12.648 -6.154 0.170 1.00 78.25 102 ARG A C 1
ATOM 818 O O . ARG A 1 102 ? 11.440 -6.011 0.012 1.00 78.25 102 ARG A O 1
ATOM 825 N N . TRP A 1 103 ? 13.301 -7.261 -0.176 1.00 76.62 103 TRP A N 1
ATOM 826 C CA . TRP A 1 103 ? 12.796 -8.272 -1.113 1.00 76.62 103 TRP A CA 1
ATOM 827 C C . TRP A 1 103 ? 11.472 -8.948 -0.770 1.00 76.62 103 TRP A C 1
ATOM 829 O O . TRP A 1 103 ? 10.769 -9.374 -1.678 1.00 76.62 103 TRP A O 1
ATOM 839 N N . ASN A 1 104 ? 11.101 -9.020 0.510 1.00 84.06 104 ASN A N 1
ATOM 840 C CA . ASN A 1 104 ? 9.833 -9.623 0.925 1.00 84.06 104 ASN A CA 1
ATOM 841 C C . ASN A 1 104 ? 8.760 -8.588 1.307 1.00 84.06 104 ASN A C 1
ATOM 843 O O . ASN A 1 104 ? 7.718 -8.941 1.842 1.00 84.06 104 ASN A O 1
ATOM 847 N N . SER A 1 105 ? 9.009 -7.291 1.114 1.00 88.56 105 SER A N 1
ATOM 848 C CA . SER A 1 105 ? 8.139 -6.243 1.665 1.00 88.56 105 SER A CA 1
ATOM 849 C C . SER A 1 105 ? 6.759 -6.188 1.002 1.00 88.56 105 SER A C 1
ATOM 851 O O . SER A 1 105 ? 5.763 -6.018 1.700 1.00 88.56 105 SER A O 1
ATOM 853 N N . THR A 1 106 ? 6.679 -6.389 -0.318 1.00 90.25 106 THR A N 1
ATOM 854 C CA . THR A 1 106 ? 5.398 -6.452 -1.038 1.00 90.25 106 THR A CA 1
ATOM 855 C C . THR A 1 106 ? 4.585 -7.675 -0.623 1.00 90.25 106 THR A C 1
ATOM 857 O O . THR A 1 106 ? 3.375 -7.566 -0.457 1.00 90.25 106 THR A O 1
ATOM 860 N N . TYR A 1 107 ? 5.238 -8.814 -0.376 1.00 91.12 107 TYR A N 1
ATOM 861 C CA . TYR A 1 107 ? 4.572 -9.992 0.179 1.00 91.12 107 TYR A CA 1
ATOM 862 C C . TYR A 1 107 ? 3.963 -9.690 1.555 1.00 91.12 107 TYR A C 1
ATOM 864 O O . TYR A 1 107 ? 2.770 -9.897 1.739 1.00 91.12 107 TYR A O 1
ATOM 872 N N . MET A 1 108 ? 4.737 -9.110 2.483 1.00 93.50 108 MET A N 1
ATOM 873 C CA . MET A 1 108 ? 4.237 -8.753 3.823 1.00 93.50 108 MET A CA 1
ATOM 874 C C . MET A 1 108 ? 3.069 -7.754 3.762 1.00 93.50 108 MET A C 1
ATOM 876 O O . MET A 1 108 ? 2.139 -7.829 4.562 1.00 93.50 108 MET A O 1
ATOM 880 N N . MET A 1 109 ? 3.109 -6.815 2.810 1.00 95.38 109 MET A N 1
ATOM 881 C CA . MET A 1 109 ? 2.013 -5.881 2.544 1.00 95.38 109 MET A CA 1
ATOM 882 C C . MET A 1 109 ? 0.739 -6.615 2.108 1.00 95.38 109 MET A C 1
ATOM 884 O O . MET A 1 109 ? -0.333 -6.346 2.646 1.00 95.38 109 MET A O 1
ATOM 888 N N . ILE A 1 110 ? 0.855 -7.550 1.160 1.00 94.81 110 ILE A N 1
ATOM 889 C CA . ILE A 1 110 ? -0.271 -8.348 0.659 1.00 94.81 110 ILE A CA 1
ATOM 890 C C . ILE A 1 110 ? -0.829 -9.249 1.764 1.00 94.81 110 ILE A C 1
ATOM 892 O O . ILE A 1 110 ? -2.034 -9.254 1.988 1.00 94.81 110 ILE A O 1
ATOM 896 N N . GLU A 1 111 ? 0.034 -9.964 2.484 1.00 95.19 111 GLU A N 1
ATOM 897 C CA . GLU A 1 111 ? -0.352 -10.846 3.588 1.00 95.19 111 GLU A CA 1
ATOM 898 C C . GLU A 1 111 ? -1.133 -10.074 4.662 1.00 95.19 111 GLU A C 1
ATOM 900 O O . GLU A 1 111 ? -2.237 -10.469 5.033 1.00 95.19 111 GLU A O 1
ATOM 905 N N . ARG A 1 112 ? -0.634 -8.903 5.083 1.00 94.94 112 ARG A N 1
ATOM 906 C CA . ARG A 1 112 ? -1.349 -8.040 6.035 1.00 94.94 112 ARG A CA 1
ATOM 907 C C . ARG A 1 112 ? -2.675 -7.525 5.478 1.00 94.94 112 ARG A C 1
ATOM 909 O O . ARG A 1 112 ? -3.649 -7.445 6.221 1.00 94.94 112 ARG A O 1
ATOM 916 N N . ALA A 1 113 ? -2.724 -7.159 4.201 1.00 95.12 113 ALA A N 1
ATOM 917 C CA . ALA A 1 113 ? -3.947 -6.665 3.577 1.00 95.12 113 ALA A CA 1
ATOM 918 C C . ALA A 1 113 ? -5.031 -7.744 3.467 1.00 95.12 113 ALA A C 1
ATOM 920 O O . ALA A 1 113 ? -6.209 -7.421 3.578 1.00 95.12 113 ALA A O 1
ATOM 921 N N . LEU A 1 114 ? -4.645 -9.009 3.281 1.00 94.62 114 LEU A N 1
ATOM 922 C CA . LEU A 1 114 ? -5.575 -10.139 3.299 1.00 94.62 114 LEU A CA 1
ATOM 923 C C . LEU A 1 114 ? -6.150 -10.368 4.697 1.00 94.62 114 LEU A C 1
ATOM 925 O O . LEU A 1 114 ? -7.354 -10.563 4.821 1.00 94.62 114 LEU A O 1
ATOM 929 N N . VAL A 1 115 ? -5.317 -10.275 5.740 1.00 92.31 115 VAL A N 1
ATOM 930 C CA . VAL A 1 115 ? -5.779 -10.354 7.137 1.00 92.31 115 VAL A CA 1
ATOM 931 C C . VAL A 1 115 ? -6.776 -9.236 7.454 1.00 92.31 115 VAL A C 1
ATOM 933 O O . VAL A 1 115 ? -7.789 -9.495 8.086 1.00 92.31 115 VAL A O 1
ATOM 936 N N . LYS A 1 116 ? -6.529 -8.011 6.970 1.00 92.25 116 LYS A N 1
ATOM 937 C CA . LYS A 1 116 ? -7.378 -6.831 7.226 1.00 92.25 116 LYS A CA 1
ATOM 938 C C . LYS A 1 116 ? -8.367 -6.520 6.100 1.00 92.25 116 LYS A C 1
ATOM 940 O O . LYS A 1 116 ? -8.735 -5.360 5.900 1.00 92.25 116 LYS A O 1
ATOM 945 N N . GLN A 1 117 ? -8.731 -7.515 5.290 1.00 91.81 117 GLN A N 1
ATOM 946 C CA . GLN A 1 117 ? -9.493 -7.289 4.059 1.00 91.81 117 GLN A CA 1
ATOM 947 C C . GLN A 1 117 ? -10.871 -6.674 4.343 1.00 91.81 117 GLN A C 1
ATOM 949 O O . GLN A 1 117 ? -11.293 -5.763 3.625 1.00 91.81 117 GLN A O 1
ATOM 954 N N . SER A 1 118 ? -11.570 -7.157 5.374 1.00 90.88 118 SER A N 1
ATOM 955 C CA . SER A 1 118 ? -12.877 -6.640 5.798 1.00 90.88 118 SER A CA 1
ATOM 956 C C . SER A 1 118 ? -12.811 -5.168 6.192 1.00 90.88 118 SER A C 1
ATOM 958 O O . SER A 1 118 ? -13.617 -4.365 5.716 1.00 90.88 118 SER A O 1
ATOM 960 N N . GLU A 1 119 ? -11.818 -4.806 6.999 1.00 91.88 119 GLU A N 1
ATOM 961 C CA . GLU A 1 119 ? -11.627 -3.459 7.527 1.00 91.88 119 GLU A CA 1
ATOM 962 C C . GLU A 1 119 ? -11.175 -2.505 6.427 1.00 91.88 119 GLU A C 1
ATOM 964 O O . GLU A 1 119 ? -11.673 -1.389 6.338 1.00 91.88 119 GLU A O 1
ATOM 969 N N . LEU A 1 120 ? -10.287 -2.943 5.528 1.00 93.06 120 LEU A N 1
ATOM 970 C CA . LEU A 1 120 ? -9.889 -2.149 4.366 1.00 93.06 120 LEU A CA 1
ATOM 971 C C . LEU A 1 120 ? -11.080 -1.853 3.451 1.00 93.06 120 LEU A C 1
ATOM 973 O O . LEU A 1 120 ? -11.270 -0.709 3.043 1.00 93.06 120 LEU A O 1
ATOM 977 N N . ASN A 1 121 ? -11.886 -2.866 3.127 1.00 92.38 121 ASN A N 1
ATOM 978 C CA . ASN A 1 121 ? -13.016 -2.701 2.215 1.00 92.38 121 ASN A CA 1
ATOM 979 C C . ASN A 1 121 ? -14.102 -1.791 2.793 1.00 92.38 121 ASN A C 1
ATOM 981 O O . ASN A 1 121 ? -14.609 -0.924 2.083 1.00 92.38 121 ASN A O 1
ATOM 985 N N . SER A 1 122 ? -14.455 -1.974 4.064 1.00 91.56 122 SER A N 1
ATOM 986 C CA . SER A 1 122 ? -15.459 -1.143 4.735 1.00 91.56 122 SER A CA 1
ATOM 987 C C . SER A 1 122 ? -14.977 0.296 4.925 1.00 91.56 122 SER A C 1
ATOM 989 O O . SER A 1 122 ? -15.720 1.222 4.615 1.00 91.56 122 SER A O 1
ATOM 991 N N . PHE A 1 123 ? -13.715 0.493 5.316 1.00 91.62 123 PHE A N 1
ATOM 992 C CA . PHE A 1 123 ? -13.119 1.822 5.455 1.00 91.62 123 PHE A CA 1
ATOM 993 C C . PHE A 1 123 ? -13.100 2.578 4.121 1.00 91.62 123 PHE A C 1
ATOM 995 O O . PHE A 1 123 ? -13.430 3.758 4.048 1.00 91.62 123 PHE A O 1
ATOM 1002 N N . ILE A 1 124 ? -12.769 1.889 3.025 1.00 90.06 124 ILE A N 1
ATOM 1003 C CA . ILE A 1 124 ? -12.822 2.458 1.672 1.00 90.06 124 ILE A CA 1
ATOM 1004 C C . ILE A 1 124 ? -14.245 2.888 1.295 1.00 90.06 124 ILE A C 1
ATOM 1006 O O . ILE A 1 124 ? -14.419 3.952 0.698 1.00 90.06 124 ILE A O 1
ATOM 1010 N N . GLN A 1 125 ? -15.253 2.072 1.616 1.00 89.00 125 GLN A N 1
ATOM 1011 C CA . GLN A 1 125 ? -16.652 2.408 1.347 1.00 89.00 125 GLN A CA 1
ATOM 1012 C C . GLN A 1 125 ? -17.083 3.647 2.134 1.00 89.00 125 GLN A C 1
ATOM 1014 O O . GLN A 1 125 ? -17.672 4.552 1.547 1.00 89.00 125 GLN A O 1
ATOM 1019 N N . GLU A 1 126 ? -16.733 3.726 3.418 1.00 87.69 126 GLU A N 1
ATOM 1020 C CA . GLU A 1 126 ? -17.031 4.881 4.266 1.00 87.69 126 GLU A CA 1
ATOM 1021 C C . GLU A 1 126 ? -16.393 6.167 3.732 1.00 87.69 126 GLU A C 1
ATOM 1023 O O . GLU A 1 126 ? -17.082 7.165 3.528 1.00 87.69 126 GLU A O 1
ATOM 1028 N N . LEU A 1 127 ? -15.105 6.128 3.380 1.00 85.62 127 LEU A N 1
ATOM 1029 C CA . LEU A 1 127 ? -14.427 7.288 2.797 1.00 85.62 127 LEU A CA 1
ATOM 1030 C C . LEU A 1 127 ? -14.995 7.700 1.428 1.00 85.62 127 LEU A C 1
ATOM 1032 O O . LEU A 1 127 ? -14.871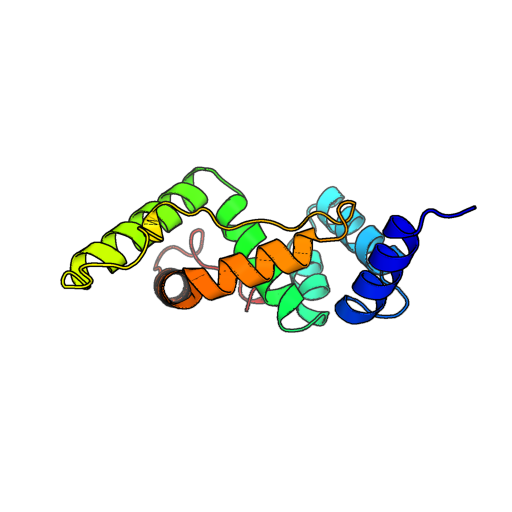 8.859 1.029 1.00 85.62 127 LEU A O 1
ATOM 1036 N N . GLY A 1 128 ? -15.587 6.767 0.679 1.00 78.44 128 GLY A N 1
ATOM 1037 C CA . GLY A 1 128 ? -16.288 7.063 -0.573 1.00 78.44 128 GLY A CA 1
ATOM 1038 C C . GLY A 1 128 ? -17.622 7.785 -0.358 1.00 78.44 128 GLY A C 1
ATOM 1039 O O . GLY A 1 128 ? -18.048 8.557 -1.219 1.00 78.44 128 GLY A O 1
ATOM 1040 N N . LEU A 1 129 ? -18.257 7.562 0.794 1.00 75.31 129 LEU A N 1
ATOM 1041 C CA . LEU A 1 129 ? -19.502 8.210 1.207 1.00 75.31 129 LEU A CA 1
ATOM 1042 C C . LEU A 1 129 ? -19.266 9.553 1.908 1.00 75.31 129 LEU A C 1
ATOM 1044 O O . LEU A 1 129 ? -20.225 10.296 2.124 1.00 75.31 129 LEU A O 1
ATOM 1048 N N . GLU A 1 130 ? -18.013 9.886 2.232 1.00 73.19 130 GLU A N 1
ATOM 1049 C CA . GLU A 1 130 ? -17.715 11.077 3.016 1.00 73.19 130 GLU A CA 1
ATOM 1050 C C . GLU A 1 130 ? -18.139 12.378 2.326 1.00 73.19 130 GLU A C 1
ATOM 1052 O O . GLU A 1 130 ? -17.937 12.584 1.124 1.00 73.19 130 GLU A O 1
ATOM 1057 N N . ALA A 1 131 ? -18.746 13.288 3.086 1.00 61.47 131 ALA A N 1
ATOM 1058 C CA . ALA A 1 131 ? -19.271 14.545 2.545 1.00 61.47 131 ALA A CA 1
ATOM 1059 C C . ALA A 1 131 ? -18.148 15.555 2.251 1.00 61.47 131 ALA A C 1
ATOM 1061 O O . ALA A 1 131 ? -18.245 16.350 1.314 1.00 61.47 131 ALA A O 1
ATOM 1062 N N . ASP A 1 132 ? -17.068 15.496 3.031 1.00 69.44 132 ASP A N 1
ATOM 1063 C CA . ASP A 1 132 ? -15.902 16.361 2.895 1.00 69.44 132 ASP A CA 1
ATOM 1064 C C . ASP A 1 132 ? -14.964 15.856 1.789 1.00 69.44 132 ASP A C 1
ATOM 1066 O O . ASP A 1 132 ? -14.281 14.838 1.926 1.00 69.44 132 ASP A O 1
ATOM 1070 N N . ALA A 1 133 ? -14.892 16.608 0.688 1.00 64.62 133 ALA A N 1
ATOM 1071 C CA . ALA A 1 133 ? -14.040 16.293 -0.456 1.00 64.62 133 ALA A CA 1
ATOM 1072 C C . ALA A 1 133 ? -12.545 16.190 -0.100 1.00 64.62 133 ALA A C 1
ATOM 1074 O O . ALA A 1 133 ? -11.811 15.499 -0.801 1.00 64.62 133 ALA A O 1
ATOM 1075 N N . SER A 1 134 ? -12.090 16.830 0.984 1.00 62.62 134 SER A N 1
ATOM 1076 C CA . SER A 1 134 ? -10.695 16.747 1.440 1.00 62.62 134 SER A CA 1
ATOM 1077 C C . SER A 1 134 ? -10.363 15.432 2.160 1.00 62.62 134 SER A C 1
ATOM 1079 O O . SER A 1 134 ? -9.194 15.038 2.235 1.00 62.62 134 SER A O 1
ATOM 1081 N N . LYS A 1 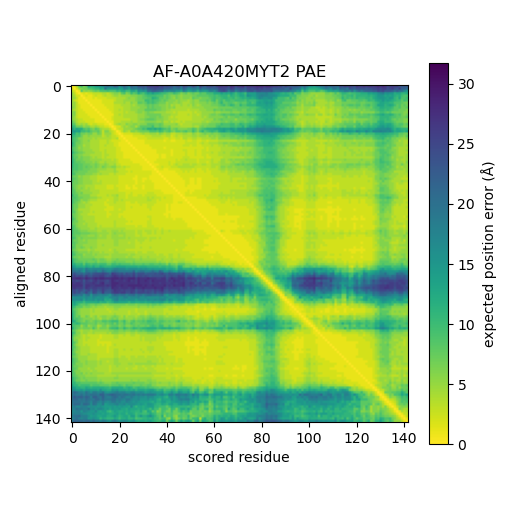135 ? -11.391 14.735 2.661 1.00 64.69 135 LYS A N 1
ATOM 1082 C CA . LYS A 1 135 ? -11.287 13.420 3.312 1.00 64.69 135 LYS A CA 1
ATOM 1083 C C . LYS A 1 1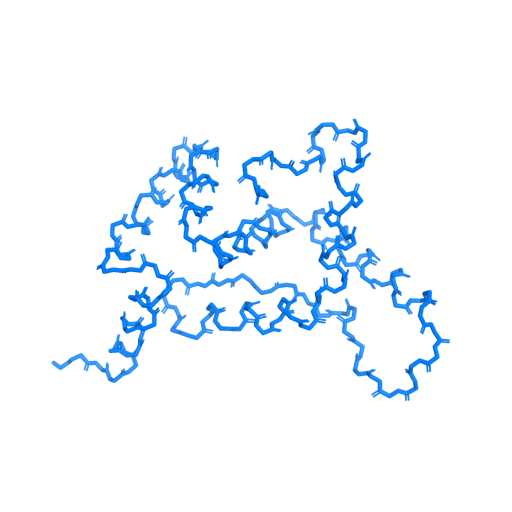35 ? -11.576 12.267 2.358 1.00 64.69 135 LYS A C 1
ATOM 1085 O O . LY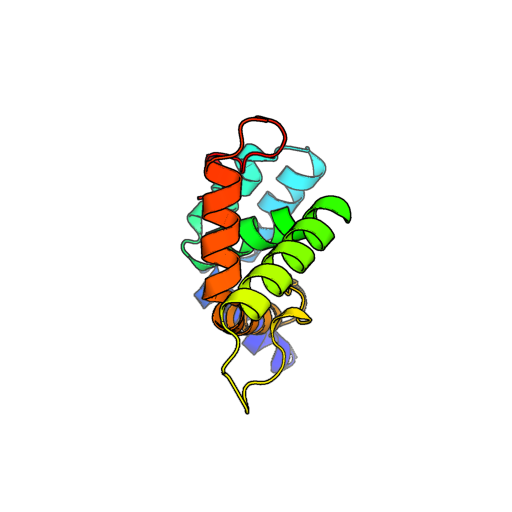S A 1 135 ? -11.161 11.143 2.636 1.00 64.69 135 LYS A O 1
ATOM 1090 N N . ARG A 1 136 ? -12.237 12.548 1.230 1.00 70.88 136 ARG A N 1
ATOM 1091 C CA . ARG A 1 136 ? -12.474 11.564 0.175 1.00 70.88 136 ARG A CA 1
ATOM 1092 C C . ARG A 1 136 ? -11.174 11.000 -0.367 1.00 70.88 136 ARG A C 1
ATOM 1094 O O . ARG A 1 136 ? -10.140 11.662 -0.471 1.00 70.88 136 ARG A O 1
ATOM 1101 N N . VAL A 1 137 ? -11.274 9.751 -0.778 1.00 70.06 137 VAL A N 1
ATOM 1102 C CA . VAL A 1 137 ? -10.207 9.056 -1.479 1.00 70.06 137 VAL A CA 1
ATOM 1103 C C . VAL A 1 137 ? -10.104 9.600 -2.911 1.00 70.06 137 VAL A C 1
ATOM 1105 O O . VAL A 1 137 ? -11.136 9.727 -3.575 1.00 70.06 137 VAL A O 1
ATOM 1108 N N . PRO A 1 138 ? -8.898 9.940 -3.410 1.00 74.56 138 PRO A N 1
ATOM 1109 C CA . PRO A 1 138 ? -8.724 10.418 -4.780 1.00 74.56 138 PRO A CA 1
ATOM 1110 C C . PRO A 1 138 ? -9.299 9.439 -5.809 1.00 74.56 138 PRO A C 1
ATOM 1112 O O . PRO A 1 138 ? -9.095 8.235 -5.698 1.00 74.56 138 PRO A O 1
ATOM 1115 N N . THR A 1 139 ? -9.953 9.932 -6.862 1.00 70.50 139 THR A N 1
ATOM 1116 C CA . THR A 1 139 ? -10.588 9.076 -7.885 1.00 70.50 139 THR A CA 1
ATOM 1117 C C . THR A 1 139 ? -9.596 8.125 -8.564 1.00 70.50 139 THR A C 1
ATOM 1119 O O . THR A 1 139 ? -9.941 6.996 -8.894 1.00 70.50 139 THR A O 1
ATOM 1122 N N . LEU A 1 140 ? -8.337 8.547 -8.724 1.00 68.94 140 LEU A N 1
ATOM 1123 C CA . LEU A 1 140 ? -7.262 7.740 -9.318 1.00 68.94 140 LEU A CA 1
ATOM 1124 C C . LEU A 1 140 ? -6.716 6.649 -8.380 1.00 68.94 140 LEU A C 1
ATOM 1126 O O . LEU A 1 140 ? -5.869 5.849 -8.776 1.00 68.94 140 LEU A O 1
ATOM 1130 N N . MET A 1 141 ? -7.203 6.593 -7.142 1.00 71.50 141 MET A N 1
ATOM 1131 C CA . MET A 1 141 ? -6.802 5.599 -6.155 1.00 71.50 141 MET A CA 1
ATOM 1132 C C . MET A 1 141 ? -7.443 4.224 -6.388 1.00 71.50 141 MET A C 1
ATOM 1134 O O . MET A 1 141 ? -6.816 3.214 -6.062 1.00 71.50 141 MET A O 1
ATOM 1138 N N . PHE A 1 142 ? -8.652 4.164 -6.971 1.00 63.88 142 PHE A N 1
ATOM 1139 C CA . PHE A 1 142 ? -9.472 2.943 -7.067 1.00 63.88 142 PHE A CA 1
ATOM 1140 C C . PHE A 1 142 ? -9.759 2.452 -8.444 1.00 63.88 142 PHE A C 1
ATOM 1142 O O . PHE A 1 142 ? -9.959 3.264 -9.362 1.00 63.88 142 PHE A O 1
#

Radius of gyration: 16.84 Å; Cα contacts (8 Å, |Δi|>4): 107; chains: 1; bounding box: 49×35×38 Å

Mean predicted aligned error: 7.1 Å

Secondary structure (DSSP, 8-state):
---HHHHHHHHHHHHHH-TTHHHHHHHHHHHHHTT-HHHHHHHHHTTTHHHHHHHHHHHHHTSHHHHHHHHHHHHHHHHHT---TTS--GGGPPPPPP-TTSTTHHHHHHHHHHHTHHHHHHHHHHHHH-S-TTTSPPGGG-

Organism: Fusarium oxysporum (NCBI:txid5507)

Nearest PDB structures (foldseek):
  4d1q-assembly1_H-2  TM=3.836E-01  e=4.747E-01  Musca domestica
  8gtj-assembly1_A  TM=2.644E-01  e=8.836E+00  Homo sapiens
  8gtk-assembly1_A  TM=2.465E-01  e=9.773E+00  Homo sapiens

Foldseek 3Di:
DDDPLVVLLQVLQCVQPNPPSPVLVVVLVVCVVVVVVLVNLLSLCVSPPLSLLLLLLCVCVVDPVSQVVLLVLLVVVVVVVPDPPDDDSLSPDGQQHADSVHRCRSVSNVVNCVSCVVSSVVVLVVLCVDPDPVSHDDPSSD